Protein AF-I1XN04-F1 (afdb_monomer_lite)

Secondary structure (DSSP, 8-state):
---GGGHHHHHHHHHHHHHHHHHHHHHTTSTTTTTTHHHHHHHHHHHHHHHHHHHHHHTT-TTHHHHHHHHHHHHHHHHHHHTTS--GGG-

Radius of gyration: 13.97 Å; chains: 1; bounding box: 29×16×44 Å

Sequence (91 aa):
MLNAKFRDCIEACKRCADACNTCSVACLQEENVAEMSRCVRLDLDCAAICRLAVSAMVRDSEFSKAICQLCADLCEACAEECNKHDHEHCQ

Foldseek 3Di:
DQDPVCVVVLVVLQVLLVLLVQLLVVCCVDPPNVLCVQLNVLSNVLNVLSVVLNVCSRVVHPCNVVSVVVNVVSSVVNLVSLVVDPDPSSD

InterPro domains:
  IPR005560 Uncharacterized cysteine-rich protein YhjQ/Copper storage protein-like [PF03860] (4-91)
  IPR005560 Uncharacterized cysteine-rich protein YhjQ/Copper storage protein-like [PTHR37310] (5-91)
  IPR044543 Uncharacterized cysteine-rich protein YhjQ-like [cd08026] (6-91)

pLDDT: mean 95.54, std 8.05, range [49.5, 98.88]

Organism: Methylophaga nitratireducenticrescens (NCBI:txid754476)

Structure (mmCIF, N/CA/C/O backbone):
data_AF-I1XN04-F1
#
_entry.id   AF-I1XN04-F1
#
loop_
_atom_site.group_PDB
_atom_site.id
_atom_site.type_symbol
_atom_site.label_atom_id
_atom_site.label_alt_id
_atom_site.label_comp_id
_atom_site.label_asym_id
_atom_site.label_entity_id
_atom_site.label_seq_id
_atom_site.pdbx_PDB_ins_code
_atom_site.Cartn_x
_atom_site.Cartn_y
_atom_site.Cartn_z
_atom_site.occupancy
_atom_site.B_iso_or_equiv
_atom_site.auth_seq_id
_atom_site.auth_comp_id
_atom_site.auth_asym_id
_atom_site.auth_atom_id
_atom_site.pdbx_PDB_model_num
ATOM 1 N N . MET A 1 1 ? -0.739 -2.506 25.636 1.00 49.50 1 MET A N 1
ATOM 2 C CA . MET A 1 1 ? -0.579 -3.779 24.898 1.00 49.50 1 MET A CA 1
ATOM 3 C C . MET A 1 1 ? -1.256 -3.606 23.549 1.00 49.50 1 MET A C 1
ATOM 5 O O . MET A 1 1 ? -2.367 -3.092 23.546 1.00 49.50 1 MET A O 1
ATOM 9 N N . LEU A 1 2 ? -0.597 -3.946 22.432 1.00 58.28 2 LEU A N 1
ATOM 10 C CA . LEU A 1 2 ? -1.254 -3.944 21.117 1.00 58.28 2 LEU A CA 1
ATOM 11 C C . LEU A 1 2 ? -2.487 -4.856 21.189 1.00 58.28 2 LEU A C 1
ATOM 13 O O . LEU A 1 2 ? -2.385 -5.985 21.669 1.00 58.28 2 LEU A O 1
ATOM 17 N N . ASN A 1 3 ? -3.637 -4.353 20.748 1.00 62.94 3 ASN A N 1
ATOM 18 C CA . ASN A 1 3 ? -4.888 -5.101 20.719 1.00 62.94 3 ASN A CA 1
ATOM 19 C C . ASN A 1 3 ? -4.695 -6.356 19.842 1.00 62.94 3 ASN A C 1
ATOM 21 O O . ASN A 1 3 ? -4.403 -6.233 18.650 1.00 62.94 3 ASN A O 1
ATOM 25 N N . AL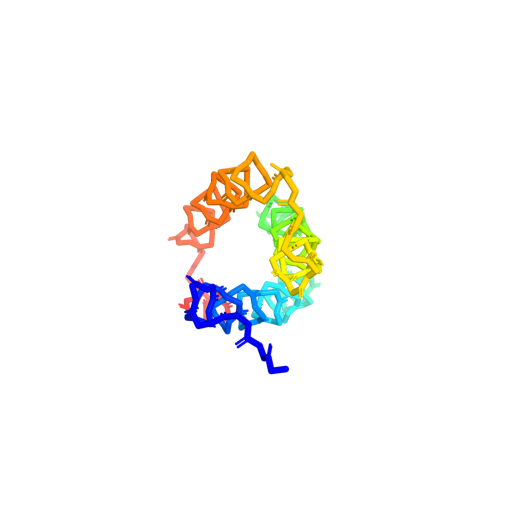A A 1 4 ? -4.817 -7.558 20.423 1.00 72.31 4 ALA A N 1
ATOM 26 C CA . ALA A 1 4 ? -4.575 -8.830 19.725 1.00 72.31 4 ALA A CA 1
ATOM 27 C C . ALA A 1 4 ? -5.421 -8.971 18.446 1.00 72.31 4 ALA A C 1
ATOM 29 O O . ALA A 1 4 ? -5.000 -9.617 17.492 1.00 72.31 4 ALA A O 1
ATOM 30 N N . LYS A 1 5 ? -6.571 -8.286 18.414 1.00 83.38 5 LYS A N 1
ATOM 31 C CA . LYS A 1 5 ? -7.516 -8.198 17.298 1.00 83.38 5 LYS A CA 1
ATOM 32 C C . LYS A 1 5 ? -6.888 -7.790 15.960 1.00 83.38 5 LYS A C 1
ATOM 34 O O . LYS A 1 5 ? -7.339 -8.267 14.927 1.00 83.38 5 LYS A O 1
ATOM 39 N N . PHE A 1 6 ? -5.888 -6.905 15.962 1.00 94.06 6 PHE A N 1
ATOM 40 C CA . PHE A 1 6 ? -5.352 -6.306 14.729 1.00 94.06 6 PHE A CA 1
ATOM 41 C C . PHE A 1 6 ? -3.892 -6.637 14.448 1.00 94.06 6 PHE A C 1
ATOM 43 O O . PHE A 1 6 ? -3.346 -6.148 13.463 1.00 94.06 6 PHE A O 1
ATOM 50 N N . ARG A 1 7 ? -3.243 -7.434 15.301 1.00 94.62 7 ARG A N 1
ATOM 51 C CA . ARG A 1 7 ? -1.789 -7.626 15.258 1.00 94.62 7 ARG A CA 1
ATOM 52 C C . ARG A 1 7 ? -1.292 -8.023 13.866 1.00 94.62 7 ARG A C 1
ATOM 54 O O . ARG A 1 7 ? -0.388 -7.381 13.346 1.00 94.62 7 ARG A O 1
ATOM 61 N N . ASP A 1 8 ? -1.920 -9.021 13.256 1.00 95.69 8 ASP A N 1
ATOM 62 C CA . ASP A 1 8 ? -1.456 -9.568 11.979 1.00 95.69 8 ASP A CA 1
ATOM 63 C C . ASP A 1 8 ? -1.716 -8.586 10.820 1.00 95.69 8 ASP A C 1
ATOM 65 O O . ASP A 1 8 ? -0.864 -8.405 9.953 1.00 95.69 8 ASP A O 1
ATOM 69 N N . CYS A 1 9 ? -2.842 -7.864 10.854 1.00 97.06 9 CYS A N 1
ATOM 70 C CA . CYS A 1 9 ? -3.159 -6.824 9.872 1.00 97.06 9 CYS A CA 1
ATOM 71 C C . CYS A 1 9 ? -2.213 -5.617 9.988 1.00 97.06 9 CYS A C 1
ATOM 73 O O . CYS A 1 9 ? -1.766 -5.084 8.975 1.00 97.06 9 CYS A O 1
ATOM 75 N N . ILE A 1 10 ? -1.846 -5.217 11.211 1.00 97.94 10 ILE A N 1
ATOM 76 C CA . ILE A 1 10 ? -0.871 -4.148 11.457 1.00 97.94 10 ILE A CA 1
ATOM 77 C C . ILE A 1 10 ? 0.491 -4.509 10.858 1.00 97.94 10 ILE A C 1
ATOM 79 O O . ILE A 1 10 ? 1.082 -3.685 10.164 1.00 97.94 10 ILE A O 1
ATOM 83 N N . GLU A 1 11 ? 0.991 -5.719 11.111 1.00 97.75 11 GLU A N 1
ATOM 84 C CA . GLU A 1 11 ? 2.289 -6.146 10.578 1.00 97.75 11 GLU A CA 1
ATOM 85 C C . GLU A 1 11 ? 2.262 -6.289 9.050 1.00 97.75 11 GLU A C 1
ATOM 87 O O . GLU A 1 11 ? 3.203 -5.860 8.382 1.00 97.75 11 GLU A O 1
ATOM 92 N N . ALA A 1 12 ? 1.165 -6.794 8.476 1.00 98.25 12 ALA A N 1
ATOM 93 C CA . ALA A 1 12 ? 0.983 -6.840 7.026 1.00 98.25 12 ALA A CA 1
ATOM 94 C C . ALA A 1 12 ? 0.982 -5.436 6.394 1.00 98.25 12 ALA A C 1
ATOM 96 O O . ALA A 1 12 ? 1.721 -5.199 5.443 1.00 98.25 12 ALA A O 1
ATOM 97 N N . CYS A 1 13 ? 0.227 -4.483 6.955 1.00 98.62 13 CYS A N 1
ATOM 98 C CA . CYS A 1 13 ? 0.163 -3.110 6.443 1.00 98.62 13 CYS A CA 1
ATOM 99 C C . CYS A 1 13 ? 1.512 -2.387 6.558 1.00 98.62 13 CYS A C 1
ATOM 101 O O . CYS A 1 13 ? 1.892 -1.657 5.650 1.00 98.62 13 CYS A O 1
ATOM 103 N N . LYS A 1 14 ? 2.268 -2.591 7.647 1.00 98.69 14 LYS A N 1
ATOM 104 C CA . LYS A 1 14 ? 3.628 -2.034 7.770 1.00 98.69 14 LYS A CA 1
ATOM 105 C C . LYS A 1 14 ? 4.539 -2.549 6.659 1.00 98.69 14 LYS A C 1
ATOM 107 O O . LYS A 1 14 ? 5.157 -1.751 5.965 1.00 98.69 14 LYS A O 1
ATOM 112 N N . ARG A 1 15 ? 4.577 -3.873 6.472 1.00 98.62 15 ARG A N 1
ATOM 113 C CA . ARG A 1 15 ? 5.390 -4.509 5.429 1.00 98.62 15 ARG A CA 1
ATOM 114 C C . ARG A 1 15 ? 4.993 -4.037 4.035 1.00 98.62 15 ARG A C 1
ATOM 116 O O . ARG A 1 15 ? 5.871 -3.724 3.244 1.00 98.62 15 ARG A O 1
ATOM 123 N N . CYS A 1 16 ? 3.693 -3.959 3.758 1.00 98.75 16 CYS A N 1
ATOM 124 C CA . CYS A 1 16 ? 3.175 -3.472 2.484 1.00 98.75 16 CYS A CA 1
ATOM 125 C C . CYS A 1 16 ? 3.563 -2.008 2.246 1.00 98.75 16 CYS A C 1
ATOM 127 O O . CYS A 1 16 ? 4.081 -1.684 1.185 1.00 98.75 16 CYS A O 1
ATOM 129 N N . ALA A 1 17 ? 3.431 -1.140 3.254 1.00 98.81 17 ALA A N 1
ATOM 130 C CA . ALA A 1 17 ? 3.834 0.256 3.121 1.00 98.81 17 ALA A CA 1
ATOM 131 C C . ALA A 1 17 ? 5.326 0.422 2.817 1.00 98.81 17 ALA A C 1
ATOM 133 O O . ALA A 1 17 ? 5.694 1.285 2.021 1.00 98.81 17 ALA A O 1
ATOM 134 N N . ASP A 1 18 ? 6.190 -0.360 3.461 1.00 98.69 18 ASP A N 1
ATOM 135 C CA . ASP A 1 18 ? 7.626 -0.294 3.202 1.00 98.69 18 ASP A CA 1
ATOM 136 C C . ASP A 1 18 ? 7.959 -0.859 1.810 1.00 98.69 18 ASP A C 1
ATOM 138 O O . ASP A 1 18 ? 8.681 -0.204 1.062 1.00 98.69 18 ASP A O 1
ATOM 142 N N . ALA A 1 19 ? 7.349 -1.983 1.413 1.00 98.62 19 ALA A N 1
ATOM 143 C CA . ALA A 1 19 ? 7.511 -2.571 0.082 1.00 98.62 19 ALA A CA 1
ATOM 144 C C . ALA A 1 19 ? 7.065 -1.620 -1.041 1.00 98.62 19 ALA A C 1
ATOM 146 O O . ALA A 1 19 ? 7.844 -1.363 -1.951 1.00 98.62 19 ALA A O 1
ATOM 147 N N . CYS A 1 20 ? 5.875 -1.022 -0.943 1.00 98.75 20 CYS A N 1
ATOM 148 C CA . CYS A 1 20 ? 5.381 -0.067 -1.938 1.00 98.75 20 CYS A CA 1
ATOM 149 C C . CYS A 1 20 ? 6.262 1.189 -2.022 1.00 98.75 20 CYS A C 1
ATOM 151 O O . CYS A 1 20 ? 6.559 1.665 -3.113 1.00 98.75 20 CYS A O 1
ATOM 153 N N . ASN A 1 21 ? 6.771 1.716 -0.899 1.00 98.62 21 ASN A N 1
ATOM 154 C CA . ASN A 1 21 ? 7.728 2.829 -0.967 1.00 98.62 21 ASN A CA 1
ATOM 155 C C . ASN A 1 21 ? 9.011 2.419 -1.705 1.00 98.62 21 ASN A C 1
ATOM 157 O O . ASN A 1 21 ? 9.497 3.178 -2.544 1.00 98.62 21 ASN A O 1
ATOM 161 N N . THR A 1 22 ? 9.545 1.226 -1.433 1.00 98.50 22 THR A N 1
ATOM 162 C CA . THR A 1 22 ? 10.718 0.700 -2.143 1.00 98.50 22 THR A CA 1
ATOM 163 C C . THR A 1 22 ? 10.437 0.505 -3.634 1.00 98.50 22 THR A C 1
ATOM 165 O O . THR A 1 22 ? 11.222 0.990 -4.449 1.00 98.50 22 THR A O 1
ATOM 168 N N . CYS A 1 23 ? 9.307 -0.114 -3.987 1.00 98.44 23 CYS A N 1
ATOM 169 C CA . CYS A 1 23 ? 8.869 -0.319 -5.368 1.00 98.44 23 CYS A CA 1
ATOM 170 C C . CYS A 1 23 ? 8.720 1.018 -6.104 1.00 98.44 23 CYS A C 1
ATOM 172 O O . CYS A 1 23 ? 9.302 1.193 -7.170 1.00 98.44 23 CYS A O 1
ATOM 174 N N . SER A 1 24 ? 8.084 2.026 -5.494 1.00 98.38 24 SER A N 1
ATOM 175 C CA . SER A 1 24 ? 7.914 3.343 -6.123 1.00 98.38 24 SER A CA 1
ATOM 176 C C . SER A 1 24 ? 9.243 4.015 -6.487 1.00 98.38 24 SER A C 1
ATOM 178 O O . SER A 1 24 ? 9.362 4.624 -7.549 1.00 98.38 24 SER A O 1
ATOM 180 N N . VAL A 1 25 ? 10.263 3.895 -5.629 1.00 98.25 25 VAL A N 1
ATOM 181 C CA . VAL A 1 25 ? 11.592 4.466 -5.881 1.00 98.25 25 VAL A CA 1
ATOM 182 C C . VAL A 1 25 ? 12.326 3.670 -6.956 1.00 98.25 25 VAL A C 1
ATOM 184 O O . VAL A 1 25 ? 12.965 4.282 -7.809 1.00 98.25 25 VAL A O 1
ATOM 187 N N . ALA A 1 26 ? 12.220 2.340 -6.942 1.00 97.88 26 ALA A N 1
ATOM 188 C CA . ALA A 1 26 ? 12.818 1.483 -7.964 1.00 97.88 26 ALA A CA 1
ATOM 189 C C . ALA A 1 26 ? 12.183 1.723 -9.344 1.00 97.88 26 ALA A C 1
ATOM 191 O O . ALA A 1 26 ? 12.895 1.959 -10.314 1.00 97.88 26 ALA A O 1
ATOM 192 N N . CYS A 1 27 ? 10.854 1.824 -9.411 1.00 97.50 27 CYS A N 1
ATOM 193 C CA . CYS A 1 27 ? 10.100 2.184 -10.611 1.00 97.50 27 CYS A CA 1
ATOM 194 C C . CYS A 1 27 ? 10.557 3.511 -11.243 1.00 97.50 27 CYS A C 1
ATOM 196 O O . CYS A 1 27 ? 10.532 3.661 -12.463 1.00 97.50 27 CYS A O 1
ATOM 198 N N . LEU A 1 28 ? 10.973 4.491 -10.430 1.00 97.56 28 LEU A N 1
ATOM 199 C CA . LEU A 1 28 ? 11.494 5.777 -10.912 1.00 97.56 28 LEU A CA 1
ATOM 200 C C . LEU A 1 28 ? 12.906 5.683 -11.513 1.00 97.56 28 LEU A C 1
ATOM 202 O O . LEU A 1 28 ? 13.352 6.642 -12.143 1.00 97.56 28 LEU A O 1
ATOM 206 N N . GLN A 1 29 ? 13.609 4.573 -11.294 1.00 96.31 29 GLN A N 1
ATOM 207 C CA . GLN A 1 29 ? 14.954 4.318 -11.813 1.00 96.31 29 GLN A CA 1
ATOM 208 C C . GLN A 1 29 ? 14.947 3.481 -13.101 1.00 96.31 29 GLN A C 1
ATOM 210 O O . GLN A 1 29 ? 15.999 3.341 -13.723 1.00 96.31 29 GLN A O 1
ATOM 215 N N . GLU A 1 30 ? 13.788 2.962 -13.516 1.00 96.12 30 GLU A N 1
ATOM 216 C CA . GLU A 1 30 ? 13.644 2.191 -14.752 1.00 96.12 30 GLU A CA 1
ATOM 217 C C . GLU A 1 30 ? 13.834 3.060 -16.003 1.00 96.12 30 GLU A C 1
ATOM 219 O O . GLU A 1 30 ? 13.423 4.225 -16.050 1.00 96.12 30 GLU A O 1
ATOM 224 N N . GLU A 1 31 ? 14.407 2.475 -17.061 1.00 91.88 31 GLU A N 1
ATOM 225 C CA . GLU A 1 31 ? 14.669 3.185 -18.323 1.00 91.88 31 GLU A CA 1
ATOM 226 C C . GLU A 1 31 ? 13.383 3.741 -18.957 1.00 91.88 31 GLU A C 1
ATOM 228 O O . GLU A 1 31 ? 13.396 4.825 -19.545 1.00 91.88 31 GLU A O 1
ATOM 233 N N . ASN A 1 32 ? 12.257 3.035 -18.796 1.00 89.38 32 ASN A N 1
ATOM 234 C CA . ASN A 1 32 ? 10.949 3.432 -19.317 1.00 89.38 32 ASN A CA 1
ATOM 235 C C . ASN A 1 32 ? 9.967 3.848 -18.206 1.00 89.38 32 ASN A C 1
ATOM 237 O O . ASN A 1 32 ? 8.837 3.370 -18.116 1.00 89.38 32 ASN A O 1
ATOM 241 N N . VAL A 1 33 ? 10.386 4.793 -17.359 1.00 93.62 33 VAL A N 1
ATOM 242 C CA . VAL A 1 33 ? 9.593 5.322 -16.228 1.00 93.62 33 VAL A CA 1
ATOM 243 C C . VAL A 1 33 ? 8.177 5.802 -16.599 1.00 93.62 33 VAL A C 1
ATOM 245 O O . VAL A 1 33 ? 7.280 5.838 -15.752 1.00 93.62 33 VAL A O 1
ATOM 248 N N . ALA A 1 34 ? 7.935 6.169 -17.862 1.00 94.38 34 ALA A N 1
ATOM 249 C CA . ALA A 1 34 ? 6.611 6.573 -18.330 1.00 94.38 34 ALA A CA 1
ATOM 250 C C . ALA A 1 34 ? 5.578 5.435 -18.193 1.00 94.38 34 ALA A C 1
ATOM 252 O O . ALA A 1 34 ? 4.444 5.687 -17.765 1.00 94.38 34 ALA A O 1
ATOM 253 N N . GLU A 1 35 ? 5.986 4.196 -18.482 1.00 94.25 35 GLU A N 1
ATOM 254 C CA . GLU A 1 35 ? 5.161 2.988 -18.331 1.00 94.25 35 GLU A CA 1
ATOM 255 C C . GLU A 1 35 ? 4.934 2.637 -16.853 1.00 94.25 35 GLU A C 1
ATOM 257 O O . GLU A 1 35 ? 3.856 2.172 -16.485 1.00 94.25 35 GLU A O 1
ATOM 262 N N . MET A 1 36 ? 5.872 3.008 -15.976 1.00 97.19 36 MET A N 1
ATOM 263 C CA . MET A 1 36 ? 5.768 2.805 -14.525 1.00 97.19 36 MET A CA 1
ATOM 264 C C . MET A 1 36 ? 4.879 3.834 -13.814 1.00 97.19 36 MET A C 1
ATOM 266 O O . MET A 1 36 ? 4.601 3.713 -12.620 1.00 97.19 36 MET A O 1
ATOM 270 N N . SER A 1 37 ? 4.404 4.871 -14.511 1.00 97.69 37 SER A N 1
ATOM 271 C CA . SER A 1 37 ? 3.757 6.018 -13.861 1.00 97.69 37 SER A CA 1
ATOM 272 C C . SER A 1 37 ? 2.467 5.672 -13.106 1.00 97.69 37 SER A C 1
ATOM 274 O O . SER A 1 37 ? 2.107 6.372 -12.156 1.00 97.69 37 SER A O 1
ATOM 276 N N . ARG A 1 38 ? 1.734 4.629 -13.518 1.00 97.94 38 ARG A N 1
ATOM 277 C CA . ARG A 1 38 ? 0.566 4.140 -12.768 1.00 97.94 38 ARG A CA 1
ATOM 278 C C . ARG A 1 38 ? 0.998 3.342 -11.538 1.00 97.94 38 ARG A C 1
ATOM 280 O O . ARG A 1 38 ? 0.437 3.591 -10.474 1.00 97.94 38 ARG A O 1
ATOM 287 N N . CYS A 1 39 ? 2.005 2.477 -11.673 1.00 98.31 39 CYS A N 1
ATOM 288 C CA . CYS A 1 39 ? 2.583 1.706 -10.570 1.00 98.31 39 CYS A CA 1
ATOM 289 C C . CYS A 1 39 ? 3.065 2.633 -9.450 1.00 98.31 39 CYS A C 1
ATOM 291 O O . CYS A 1 39 ? 2.562 2.552 -8.337 1.00 98.31 39 CYS A O 1
ATOM 293 N N . VAL A 1 40 ? 3.883 3.640 -9.782 1.00 98.50 40 VAL A N 1
ATOM 294 C CA . VAL A 1 40 ? 4.395 4.629 -8.814 1.00 98.50 40 VAL A CA 1
ATOM 295 C C . VAL A 1 40 ? 3.268 5.335 -8.055 1.00 98.50 40 VAL A C 1
ATOM 297 O O . VAL A 1 40 ? 3.363 5.531 -6.846 1.00 98.50 40 VAL A O 1
ATOM 300 N N . ARG A 1 41 ? 2.192 5.739 -8.745 1.00 98.56 41 ARG A N 1
ATOM 301 C CA . ARG A 1 41 ? 1.055 6.408 -8.088 1.00 98.56 41 ARG A CA 1
ATOM 302 C C . ARG A 1 41 ? 0.357 5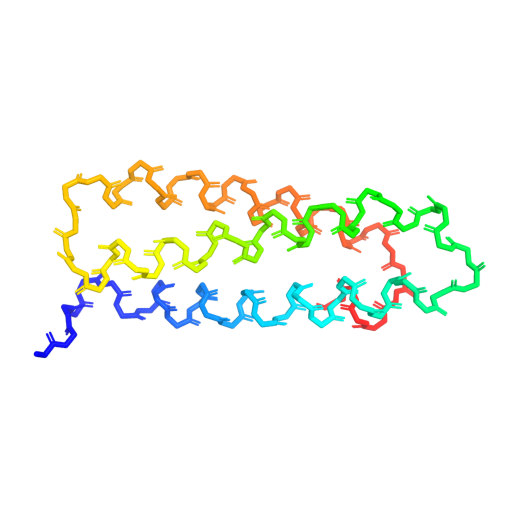.473 -7.104 1.00 98.56 41 ARG A C 1
ATOM 304 O O . ARG A 1 41 ? 0.108 5.876 -5.972 1.00 98.56 41 ARG A O 1
ATOM 311 N N . LEU A 1 42 ? 0.084 4.238 -7.523 1.00 98.75 42 LEU A N 1
ATOM 312 C CA . LEU A 1 42 ? -0.577 3.250 -6.674 1.00 98.75 42 LEU A CA 1
ATOM 313 C C . LEU A 1 42 ? 0.294 2.810 -5.503 1.00 98.75 42 LEU A C 1
ATOM 315 O O . LEU A 1 42 ? -0.232 2.685 -4.405 1.00 98.75 42 LEU A O 1
ATOM 319 N N . ASP A 1 43 ? 1.602 2.659 -5.693 1.00 98.81 43 ASP A N 1
ATOM 320 C CA . ASP A 1 43 ? 2.543 2.364 -4.616 1.00 98.81 43 ASP A CA 1
ATOM 321 C C . ASP A 1 43 ? 2.514 3.451 -3.530 1.00 98.81 43 ASP A C 1
ATOM 323 O O . ASP A 1 43 ? 2.430 3.155 -2.335 1.00 98.81 43 ASP A O 1
ATOM 327 N N . LEU A 1 44 ? 2.536 4.727 -3.928 1.00 98.81 44 LEU A N 1
ATOM 328 C CA . LEU A 1 44 ? 2.480 5.851 -2.990 1.00 98.81 44 LEU A CA 1
ATOM 329 C C . LEU A 1 44 ? 1.137 5.907 -2.245 1.00 98.81 44 LEU A C 1
ATOM 331 O O . LEU A 1 44 ? 1.122 6.072 -1.019 1.00 98.81 44 LEU A O 1
ATOM 335 N N . ASP A 1 45 ? 0.023 5.727 -2.958 1.00 98.88 45 ASP A N 1
ATOM 336 C CA . ASP A 1 45 ? -1.318 5.696 -2.365 1.00 98.88 45 ASP A CA 1
ATOM 337 C C . ASP A 1 45 ? -1.476 4.504 -1.405 1.00 98.88 45 ASP A C 1
ATOM 339 O O . ASP A 1 45 ? -1.943 4.670 -0.273 1.00 98.88 45 ASP A O 1
ATOM 343 N N . CYS A 1 46 ? -1.022 3.317 -1.821 1.00 98.88 46 CYS A N 1
ATOM 344 C CA . CYS A 1 46 ? -1.036 2.081 -1.042 1.00 98.88 46 CYS A CA 1
ATOM 345 C C . CYS A 1 46 ? -0.201 2.221 0.239 1.00 98.88 46 CYS A C 1
ATOM 347 O O . CYS A 1 46 ? -0.662 1.908 1.343 1.00 98.88 46 CYS A O 1
ATOM 349 N N . ALA A 1 47 ? 1.002 2.790 0.135 1.00 98.88 47 ALA A N 1
ATOM 350 C CA . ALA A 1 47 ? 1.842 3.045 1.294 1.00 98.88 47 ALA A CA 1
ATOM 351 C C . ALA A 1 47 ? 1.204 4.041 2.273 1.00 98.88 47 ALA A C 1
ATOM 353 O O . ALA A 1 47 ? 1.252 3.832 3.493 1.00 98.88 47 ALA A O 1
ATOM 354 N N . ALA A 1 48 ? 0.585 5.111 1.767 1.00 98.88 48 ALA A N 1
ATOM 355 C CA . ALA A 1 48 ? -0.083 6.108 2.595 1.00 98.88 48 ALA A CA 1
ATOM 356 C C . ALA A 1 48 ? -1.292 5.519 3.342 1.00 98.88 48 ALA A C 1
ATOM 358 O O . ALA A 1 48 ? -1.401 5.689 4.564 1.00 98.88 48 ALA A O 1
ATOM 359 N N . ILE A 1 49 ? -2.169 4.782 2.649 1.00 98.88 49 ILE A N 1
ATOM 360 C CA . ILE A 1 49 ? -3.346 4.171 3.280 1.00 98.88 49 ILE A CA 1
ATOM 361 C C . ILE A 1 49 ? -2.951 3.078 4.275 1.00 98.88 49 ILE A C 1
ATOM 363 O O . ILE A 1 49 ? -3.529 3.019 5.361 1.00 98.88 49 ILE A O 1
ATOM 367 N N . CYS A 1 50 ? -1.917 2.282 3.984 1.00 98.88 50 CYS A N 1
ATOM 368 C CA . CYS A 1 50 ? -1.407 1.270 4.906 1.00 98.88 50 CYS A CA 1
ATOM 369 C C . CYS A 1 50 ? -0.923 1.904 6.219 1.00 98.88 50 CYS A C 1
ATOM 371 O O . CYS A 1 50 ? -1.257 1.427 7.309 1.00 98.88 50 CYS A O 1
ATOM 373 N N . ARG A 1 51 ? -0.189 3.027 6.152 1.00 98.81 51 ARG A N 1
ATOM 374 C CA . ARG A 1 51 ? 0.251 3.768 7.353 1.00 98.81 51 ARG A CA 1
ATOM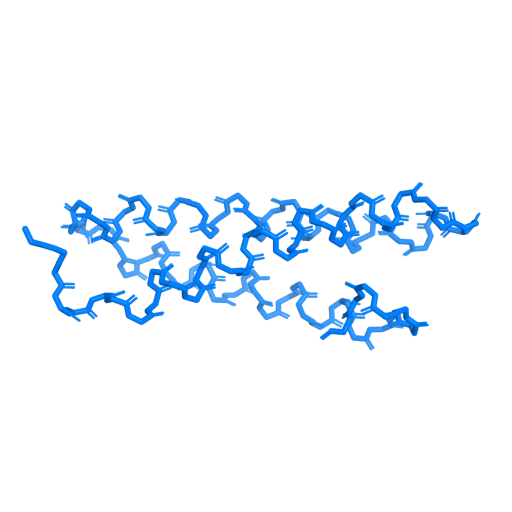 375 C C . ARG A 1 51 ? -0.929 4.359 8.132 1.00 98.81 51 ARG A C 1
ATOM 377 O O . ARG A 1 51 ? -0.916 4.344 9.371 1.00 98.81 51 ARG A O 1
ATOM 384 N N . LEU A 1 52 ? -1.967 4.835 7.439 1.00 98.75 52 LEU A N 1
ATOM 385 C CA . LEU A 1 52 ? -3.204 5.293 8.076 1.00 98.75 52 LEU A CA 1
ATOM 386 C C . LEU A 1 52 ? -3.944 4.137 8.769 1.00 98.75 52 LEU A C 1
ATOM 388 O O . LEU A 1 52 ? -4.336 4.279 9.929 1.00 98.75 52 LEU A O 1
ATOM 392 N N . ALA A 1 53 ? -4.078 2.985 8.108 1.00 98.62 53 ALA A N 1
ATOM 393 C CA . ALA A 1 53 ? -4.722 1.791 8.648 1.00 98.62 53 ALA A CA 1
ATOM 394 C C . ALA A 1 53 ? -4.020 1.296 9.918 1.00 98.62 53 ALA A C 1
ATOM 396 O O . ALA A 1 53 ? -4.678 1.083 10.939 1.00 98.62 53 ALA A O 1
ATOM 397 N N . VAL A 1 54 ? -2.684 1.221 9.910 1.00 98.38 54 VAL A N 1
ATOM 398 C CA . VAL A 1 54 ? -1.883 0.913 11.109 1.00 98.38 54 VAL A CA 1
ATOM 399 C C . VAL A 1 54 ? -2.203 1.887 12.241 1.00 98.38 54 VAL A C 1
ATOM 401 O O . VAL A 1 54 ? -2.516 1.464 13.354 1.00 98.38 54 VAL A O 1
ATOM 404 N N . SER A 1 55 ? -2.176 3.191 11.962 1.00 98.06 55 SER A N 1
ATOM 405 C CA . SER A 1 55 ? -2.412 4.235 12.968 1.00 98.06 55 SER A CA 1
ATOM 406 C C . SER A 1 55 ? -3.837 4.209 13.535 1.00 98.06 55 SER A C 1
ATOM 408 O O . SER A 1 55 ? -4.047 4.533 14.708 1.00 98.06 55 SER A O 1
ATOM 410 N N . ALA A 1 56 ? -4.825 3.826 12.724 1.00 97.94 56 ALA A N 1
ATOM 411 C CA . ALA A 1 56 ? -6.208 3.645 13.151 1.00 97.94 56 ALA A CA 1
ATOM 412 C C . ALA A 1 56 ? -6.370 2.391 14.021 1.00 97.94 56 ALA A C 1
ATOM 414 O O . ALA A 1 56 ? -6.959 2.470 15.097 1.00 97.94 56 ALA A O 1
ATOM 415 N N . MET A 1 57 ? -5.813 1.254 13.590 1.00 97.25 57 MET A N 1
ATOM 416 C CA . MET A 1 57 ? -5.877 -0.019 14.317 1.00 97.25 57 MET A CA 1
ATOM 417 C C . MET A 1 57 ? -5.148 0.028 15.666 1.00 97.25 57 MET A C 1
ATOM 419 O O . MET A 1 57 ? -5.669 -0.472 16.660 1.00 97.25 57 MET A O 1
ATOM 423 N N . VAL A 1 58 ? -3.968 0.659 15.735 1.00 96.31 58 VAL A N 1
ATOM 424 C CA . VAL A 1 58 ? -3.187 0.785 16.984 1.00 96.31 58 VAL A CA 1
ATOM 425 C C . VAL A 1 58 ? -3.957 1.550 18.063 1.00 96.31 58 VAL A C 1
ATOM 427 O O . VAL A 1 58 ? -3.827 1.233 19.245 1.00 96.31 58 VAL A O 1
ATOM 430 N N . ARG A 1 59 ? -4.770 2.535 17.668 1.00 95.06 59 ARG A N 1
ATOM 431 C CA . ARG A 1 59 ? -5.591 3.346 18.579 1.00 95.06 59 ARG A CA 1
ATOM 432 C C . ARG A 1 59 ? -7.027 2.829 18.722 1.00 95.06 59 ARG A C 1
ATOM 434 O O . ARG A 1 59 ? -7.838 3.534 19.310 1.00 95.06 59 ARG A O 1
ATOM 441 N N . ASP A 1 60 ? -7.326 1.647 18.169 1.00 94.56 60 ASP A N 1
ATOM 442 C CA . ASP A 1 60 ? -8.656 1.016 18.142 1.00 94.56 60 ASP A CA 1
ATOM 443 C C . ASP A 1 60 ? -9.769 1.990 17.711 1.00 94.56 60 ASP A C 1
ATOM 445 O O . ASP A 1 60 ? -10.776 2.176 18.390 1.00 94.56 60 ASP A O 1
ATOM 449 N N . SER A 1 61 ? -9.548 2.685 16.591 1.00 96.31 61 SER A N 1
ATOM 450 C CA . SER A 1 61 ? -10.493 3.675 16.074 1.00 96.31 61 SER A CA 1
ATOM 451 C C . SER A 1 61 ? -11.841 3.043 15.707 1.00 96.31 61 SER A C 1
ATOM 453 O O . SER A 1 61 ? -11.897 1.998 15.060 1.00 96.31 61 SER A O 1
ATOM 455 N N . GLU A 1 62 ? -12.943 3.742 15.993 1.00 97.38 62 GLU A N 1
ATOM 456 C CA . GLU A 1 62 ? -14.282 3.357 15.515 1.00 97.38 62 GLU A CA 1
ATOM 457 C C . GLU A 1 62 ? -14.369 3.256 13.976 1.00 97.38 62 GLU A C 1
ATOM 459 O O . GLU A 1 62 ? -15.173 2.493 13.441 1.00 97.38 62 GLU A O 1
ATOM 464 N N . PHE A 1 63 ? -13.481 3.954 13.257 1.00 98.06 63 PHE A N 1
ATOM 465 C CA . PHE A 1 63 ? -13.392 3.940 11.795 1.00 98.06 63 PHE A CA 1
ATOM 466 C C . PHE A 1 63 ? -12.453 2.863 11.238 1.00 98.06 63 PHE A C 1
ATOM 468 O O . PHE A 1 63 ? -12.331 2.749 10.017 1.00 98.06 63 PHE A O 1
ATOM 475 N N . SER A 1 64 ? -11.806 2.046 12.081 1.00 96.81 64 SER A N 1
ATOM 476 C CA . SER A 1 64 ? -10.839 1.034 11.628 1.00 96.81 64 SER A CA 1
ATOM 477 C C . SER A 1 64 ? -11.407 0.115 10.547 1.00 96.81 64 SER A C 1
ATOM 479 O O . SER A 1 64 ? -10.703 -0.191 9.595 1.00 96.81 64 SER A O 1
ATOM 481 N N . LYS A 1 65 ? -12.688 -0.271 10.624 1.00 96.56 65 L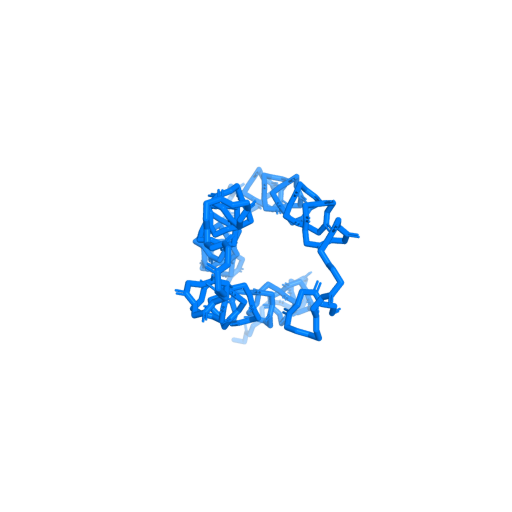YS A N 1
ATOM 482 C CA . LYS A 1 65 ? -13.316 -1.114 9.592 1.00 96.56 65 LYS A CA 1
ATOM 483 C C . LYS A 1 65 ? -13.346 -0.435 8.217 1.00 96.56 65 LYS A C 1
ATOM 485 O O . LYS A 1 65 ? -12.982 -1.062 7.231 1.00 96.56 65 LYS A O 1
ATOM 490 N N . ALA A 1 66 ? -13.775 0.825 8.154 1.00 98.50 66 ALA A N 1
ATOM 491 C CA . ALA A 1 66 ? -13.871 1.562 6.894 1.00 98.50 66 ALA A CA 1
ATOM 492 C C . ALA A 1 66 ? -12.482 1.846 6.302 1.00 98.50 66 ALA A C 1
ATOM 494 O O . ALA A 1 66 ? -12.275 1.683 5.104 1.00 98.50 66 ALA A O 1
ATOM 495 N N . ILE A 1 67 ? -11.516 2.200 7.156 1.00 98.62 67 ILE A N 1
ATOM 496 C CA . ILE A 1 67 ? -10.131 2.452 6.740 1.00 98.62 67 ILE A CA 1
ATOM 497 C C . ILE A 1 67 ? -9.478 1.166 6.219 1.00 98.62 67 ILE A C 1
ATOM 499 O O . ILE A 1 67 ? -8.840 1.194 5.172 1.00 98.62 67 ILE A O 1
ATOM 503 N N . CYS A 1 68 ? -9.654 0.032 6.908 1.00 98.19 68 CYS A N 1
ATOM 504 C CA . CYS A 1 68 ? -9.099 -1.245 6.459 1.00 98.19 68 CYS A CA 1
ATOM 505 C C . CYS A 1 68 ? -9.743 -1.747 5.161 1.00 98.19 68 CYS A C 1
ATOM 507 O O . CYS A 1 68 ? -9.050 -2.388 4.381 1.00 98.19 68 CYS A O 1
ATOM 509 N N . GLN A 1 69 ? -11.024 -1.446 4.908 1.00 98.62 69 GLN A N 1
ATOM 510 C CA . GLN A 1 69 ? -11.654 -1.783 3.628 1.00 98.62 69 GLN A CA 1
ATOM 511 C C . GLN A 1 69 ? -10.986 -1.028 2.476 1.00 98.62 69 GLN A C 1
ATOM 513 O O . GLN A 1 69 ? -10.520 -1.653 1.536 1.00 98.62 69 GLN A O 1
ATOM 518 N N . LEU A 1 70 ? -10.844 0.296 2.597 1.00 98.81 70 LEU A N 1
ATOM 519 C CA . LEU A 1 70 ? -10.163 1.094 1.574 1.00 98.81 70 LEU A CA 1
ATOM 520 C C . LEU A 1 70 ? -8.691 0.686 1.408 1.00 98.81 70 LEU A C 1
ATOM 522 O O . LEU A 1 70 ? -8.167 0.683 0.299 1.00 98.81 70 LEU A O 1
ATOM 526 N N . CYS A 1 71 ? -8.025 0.332 2.510 1.00 98.81 71 CYS A N 1
ATOM 527 C CA . CYS A 1 71 ? -6.672 -0.212 2.471 1.00 98.81 71 CYS A CA 1
ATOM 528 C C . CYS A 1 71 ? -6.612 -1.499 1.645 1.00 98.81 71 CYS A C 1
ATOM 530 O O . CYS A 1 71 ? -5.714 -1.632 0.826 1.00 98.81 71 CYS A O 1
ATOM 532 N N . ALA A 1 72 ? -7.556 -2.424 1.837 1.00 98.75 72 ALA A N 1
ATOM 533 C CA . ALA A 1 72 ? -7.611 -3.666 1.073 1.00 98.75 72 ALA A CA 1
ATOM 534 C C . ALA A 1 72 ? -7.837 -3.402 -0.423 1.00 98.75 72 ALA A C 1
ATOM 536 O O . ALA A 1 72 ? -7.095 -3.941 -1.239 1.00 98.75 72 ALA A O 1
ATOM 537 N N . ASP A 1 73 ? -8.779 -2.518 -0.761 1.00 98.81 73 ASP A N 1
ATOM 538 C CA . ASP A 1 73 ? -9.086 -2.159 -2.151 1.00 98.81 73 ASP A CA 1
ATOM 539 C C . ASP A 1 73 ? -7.858 -1.539 -2.858 1.00 98.81 73 ASP A C 1
ATOM 541 O O . ASP A 1 73 ? -7.564 -1.846 -4.013 1.00 98.81 73 ASP A O 1
ATOM 545 N N . LEU A 1 74 ? -7.094 -0.690 -2.155 1.00 98.75 74 LEU A N 1
ATOM 546 C CA . LEU A 1 74 ? -5.852 -0.107 -2.678 1.00 98.75 74 LEU A CA 1
ATOM 547 C C . LEU A 1 74 ? -4.711 -1.124 -2.772 1.00 98.75 74 LEU A C 1
ATOM 549 O O . LEU A 1 74 ? -3.972 -1.094 -3.754 1.00 98.75 74 LEU A O 1
ATOM 553 N N . CYS A 1 75 ? -4.574 -2.032 -1.800 1.00 98.81 75 CYS A N 1
ATOM 554 C CA . CYS A 1 75 ? -3.596 -3.118 -1.874 1.00 98.81 75 CYS A CA 1
ATOM 555 C C . CYS A 1 75 ? -3.849 -4.013 -3.093 1.00 98.81 75 CYS A C 1
ATOM 557 O O . CYS A 1 75 ? -2.898 -4.381 -3.778 1.00 98.81 75 CYS A O 1
ATOM 559 N N . GLU A 1 76 ? -5.111 -4.341 -3.383 1.00 98.75 76 GLU A N 1
ATOM 560 C CA . GLU A 1 76 ? -5.490 -5.144 -4.549 1.00 98.75 76 GLU A CA 1
ATOM 561 C C . GLU A 1 76 ? -5.182 -4.403 -5.854 1.00 98.75 76 GLU A C 1
ATOM 563 O O . GLU A 1 76 ? -4.463 -4.929 -6.701 1.00 98.75 76 GLU A O 1
ATOM 568 N N . ALA A 1 77 ? -5.600 -3.139 -5.974 1.00 98.75 77 ALA A N 1
ATOM 569 C CA . ALA A 1 77 ? -5.305 -2.325 -7.153 1.00 98.75 77 ALA A CA 1
ATOM 570 C C . ALA A 1 77 ? -3.795 -2.136 -7.392 1.00 98.75 77 ALA A C 1
ATOM 572 O O . ALA A 1 77 ? -3.352 -2.119 -8.544 1.00 98.75 77 ALA A O 1
ATOM 573 N N . CYS A 1 78 ? -3.014 -1.979 -6.317 1.00 98.75 78 CYS A N 1
ATOM 574 C CA . CYS A 1 78 ? -1.559 -1.877 -6.371 1.00 98.75 78 CYS A CA 1
ATOM 575 C C . CYS A 1 78 ? -0.941 -3.194 -6.847 1.00 98.75 78 CYS A C 1
ATOM 577 O O . CYS A 1 78 ? -0.200 -3.189 -7.823 1.00 98.75 78 CYS A O 1
ATOM 579 N N . ALA A 1 79 ? -1.305 -4.322 -6.231 1.00 98.56 79 ALA A N 1
ATOM 580 C CA . ALA A 1 79 ? -0.795 -5.637 -6.610 1.00 98.56 79 ALA A CA 1
ATOM 581 C C . ALA A 1 79 ? -1.136 -5.996 -8.066 1.00 98.56 79 ALA A C 1
ATOM 583 O O . ALA A 1 79 ? -0.284 -6.493 -8.797 1.00 98.56 79 ALA A O 1
ATOM 584 N N . GLU A 1 80 ? -2.358 -5.710 -8.520 1.00 98.56 80 GLU A N 1
ATOM 585 C CA . GLU A 1 80 ? -2.760 -5.904 -9.917 1.00 98.56 80 GLU A CA 1
A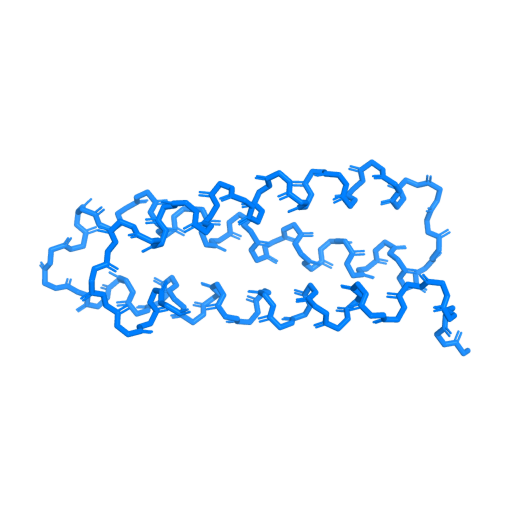TOM 586 C C . GLU A 1 80 ? -1.926 -5.081 -10.901 1.00 98.56 80 GLU A C 1
ATOM 588 O O . GLU A 1 80 ? -1.707 -5.518 -12.029 1.00 98.56 80 GLU A O 1
ATOM 593 N N . GLU A 1 81 ? -1.492 -3.880 -10.512 1.00 98.50 81 GLU A N 1
ATOM 594 C CA . GLU A 1 81 ? -0.615 -3.068 -11.348 1.00 98.50 81 GLU A CA 1
ATOM 595 C C . GLU A 1 81 ? 0.824 -3.568 -11.315 1.00 98.50 81 GLU A C 1
ATOM 597 O O . GLU A 1 81 ? 1.398 -3.742 -12.385 1.00 98.50 81 GLU A O 1
ATOM 602 N N . CYS A 1 82 ? 1.379 -3.847 -10.132 1.00 98.12 82 CYS A N 1
ATOM 603 C CA . CYS A 1 82 ? 2.735 -4.375 -9.983 1.00 98.12 82 CYS A CA 1
ATOM 604 C C . CYS A 1 82 ? 2.919 -5.675 -10.784 1.00 98.12 82 CYS A C 1
ATOM 606 O O . CYS A 1 82 ? 3.892 -5.814 -11.516 1.00 98.12 82 CYS A O 1
ATOM 608 N N . ASN A 1 83 ? 1.924 -6.570 -10.766 1.00 97.31 83 ASN A N 1
ATOM 609 C CA . ASN A 1 83 ? 1.943 -7.841 -11.502 1.00 97.31 83 ASN A CA 1
ATOM 610 C C . ASN A 1 83 ? 1.974 -7.703 -13.036 1.00 97.31 83 ASN A C 1
ATOM 612 O O . ASN A 1 83 ? 2.157 -8.702 -13.732 1.00 97.31 83 ASN A O 1
ATOM 616 N N . LYS A 1 84 ? 1.766 -6.503 -13.590 1.00 96.69 84 LYS A N 1
ATOM 617 C CA . LYS A 1 84 ? 1.920 -6.255 -15.035 1.00 96.69 84 LYS A CA 1
ATOM 618 C C . LYS A 1 84 ? 3.372 -6.018 -15.437 1.00 96.69 84 LYS A C 1
ATOM 620 O O . LYS A 1 84 ? 3.661 -6.037 -16.632 1.00 96.69 84 LYS A O 1
ATOM 625 N N . HIS A 1 85 ? 4.250 -5.787 -14.465 1.00 95.19 85 HIS A N 1
ATOM 626 C CA . HIS A 1 85 ? 5.639 -5.412 -14.675 1.00 95.19 85 HIS A CA 1
ATOM 627 C C . HIS A 1 85 ? 6.561 -6.579 -14.311 1.00 95.19 85 HIS A C 1
ATOM 629 O O . HIS A 1 85 ? 6.502 -7.119 -13.206 1.00 95.19 85 HIS A O 1
ATOM 635 N N . ASP A 1 86 ? 7.429 -6.970 -15.243 1.00 93.56 86 ASP A N 1
ATOM 636 C CA . ASP A 1 86 ? 8.399 -8.059 -15.053 1.00 93.56 86 ASP A CA 1
ATOM 637 C C . ASP A 1 86 ? 9.697 -7.528 -14.419 1.00 93.56 86 ASP A C 1
ATOM 639 O O . ASP A 1 86 ? 10.780 -7.578 -15.002 1.00 93.56 86 ASP A O 1
ATOM 643 N N . HIS A 1 87 ? 9.562 -6.942 -13.226 1.00 93.00 87 HIS A N 1
ATOM 644 C CA . HIS A 1 87 ? 10.672 -6.440 -12.418 1.00 93.00 87 HIS A CA 1
ATOM 645 C C . HIS A 1 87 ? 10.656 -7.086 -11.033 1.00 93.00 87 HIS A C 1
ATOM 647 O O . HIS A 1 87 ? 9.607 -7.155 -10.401 1.00 93.00 87 HIS A O 1
ATOM 653 N N . GLU A 1 88 ? 11.824 -7.487 -10.517 1.00 93.81 88 GLU A N 1
ATOM 654 C CA . GLU A 1 88 ? 11.942 -8.127 -9.193 1.00 93.81 88 GLU A CA 1
ATOM 655 C C . GLU A 1 88 ? 11.370 -7.254 -8.064 1.00 93.81 88 GLU A C 1
ATOM 657 O O . GLU A 1 88 ? 10.797 -7.776 -7.118 1.00 93.81 88 GLU A O 1
ATOM 662 N N . HIS A 1 89 ? 11.473 -5.925 -8.171 1.00 94.19 89 HIS A N 1
ATOM 663 C CA . HIS A 1 89 ? 10.929 -5.002 -7.166 1.00 94.19 89 HIS A CA 1
ATOM 664 C C . HIS A 1 89 ? 9.398 -4.865 -7.199 1.00 94.19 89 HIS A C 1
ATOM 666 O O . HIS A 1 89 ? 8.830 -4.378 -6.222 1.00 94.19 89 HIS A O 1
ATOM 672 N N . CYS A 1 90 ? 8.746 -5.316 -8.276 1.00 94.00 90 CYS A N 1
ATOM 673 C CA . CYS A 1 90 ? 7.290 -5.36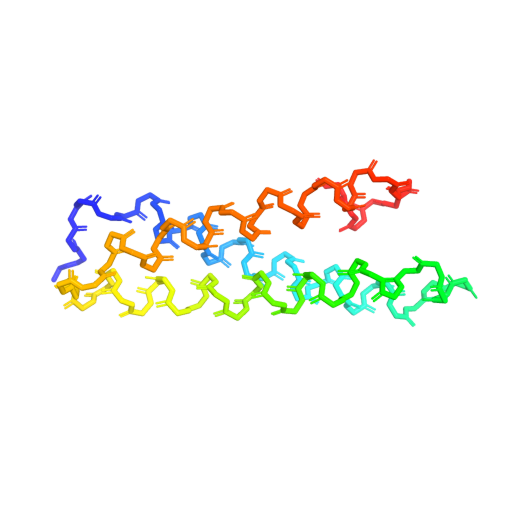6 -8.415 1.00 94.00 90 CYS A CA 1
ATOM 674 C C . CYS A 1 90 ? 6.679 -6.718 -7.984 1.00 94.00 90 CYS A C 1
ATOM 676 O O . CYS A 1 90 ? 5.455 -6.842 -8.001 1.00 94.00 90 CYS A O 1
ATOM 678 N N . GLN A 1 91 ? 7.494 -7.719 -7.621 1.00 90.31 91 GLN A N 1
ATOM 679 C CA . GLN A 1 91 ? 7.060 -9.063 -7.196 1.00 90.31 91 GLN A CA 1
ATOM 680 C C . GLN A 1 91 ? 7.150 -9.232 -5.671 1.00 90.31 91 GLN A C 1
ATOM 682 O O . GLN A 1 91 ? 6.272 -9.918 -5.097 1.00 90.31 91 GLN A O 1
#